Protein AF-A0AAF0C4H6-F1 (afdb_monomer)

Nearest PDB structures (foldseek):
  7qep-assembly1_N7  TM=2.596E-01  e=9.281E-01  Encephalitozoon cuniculi GB-M1
  1iah-assembly1_B  TM=2.450E-01  e=5.903E+00  Mus musculus
  6hsw-assembly3_C  TM=2.517E-01  e=7.060E+00  Teredinibacter turnerae T7901

Organism: NCBI:txid485447

Mean predicted aligned error: 13.01 Å

Solvent-accessible surface area (backbone atoms only — not comparable to full-atom values): 9677 Å² total; per-residue (Å²): 136,80,83,77,75,81,73,70,76,79,80,50,71,37,40,53,33,27,52,50,33,43,75,40,47,66,60,80,58,54,90,89,50,64,59,49,60,30,43,30,84,99,51,60,46,37,36,38,31,62,46,80,66,78,93,48,92,78,74,60,91,75,49,45,30,31,39,39,34,40,65,36,45,98,86,68,47,78,50,97,53,78,69,45,44,32,38,39,29,74,90,79,45,32,28,42,62,59,60,72,80,62,47,75,44,82,80,59,88,81,78,74,67,71,60,47,57,52,50,53,51,48,53,51,48,45,38,50,50,49,40,53,49,49,51,48,41,53,74,58,53,36,32,60,68,74,81,77,66,87,77,74,74,75,74,77,76,86,82,127

Sequence (160 aa):
MDNVAFCLPARNIYQDNYLLAMELGIVPLSDNKASLTLKAANCMDLHVMNIDMPDTGVHHKSVRASLMTHLFDVQGNIVKTPEMVVLIDEVNGILEAYSLTRGENALTDVVYGEKYQTQLGELNRQNKFLNTWLMNLKAQGYSAGRLNSYRWRCESMPID

Radius of gyration: 20.35 Å; Cα contacts (8 Å, |Δi|>4): 201; chains: 1; bounding box: 75×36×68 Å

Secondary structure (DSSP, 8-state):
-------PPPPPHHHHHHHHHHHTTSTT--TT-SEEEEB-TTSPPEEEEEEPPPS-S-S-TTEEEEEEEE---TTSPPP---EEEEEEETTTTEEEE--GGGTTTTT-TTS-SHHHHHHHHHHHHHHHHHHHHHHHHHHTT-BSS---------------

Foldseek 3Di:
DDPPPPPDPDDDLFLLLLVLCVVQVNPPPDPPDQKFWWDFPPDAIKIKGWDPDDPQPPDDPQKTKIKIWRQADPVRDGDPTDIWIWIDRPPVSGIFTDDPVNRVPVPPPDPDDPVPVVVVVVRVVRSVVSSVVSVVCVVRPIHRDDPPDPPPPPPPDDDD

Structure (mmCIF, N/CA/C/O backbone):
data_AF-A0AAF0C4H6-F1
#
_entry.id   AF-A0AAF0C4H6-F1
#
loop_
_atom_site.group_PDB
_atom_site.id
_atom_site.type_symbol
_atom_site.label_atom_id
_atom_site.label_alt_id
_atom_site.label_comp_id
_atom_site.label_asym_id
_atom_site.label_entity_id
_atom_site.label_seq_id
_atom_site.pdbx_PDB_ins_code
_atom_site.Cartn_x
_atom_site.Cartn_y
_atom_site.Cartn_z
_atom_site.occupancy
_atom_site.B_iso_or_equiv
_atom_site.auth_seq_id
_atom_site.auth_comp_id
_atom_site.auth_asym_id
_atom_site.auth_atom_id
_atom_site.pdbx_PDB_model_num
ATOM 1 N N . MET A 1 1 ? 38.764 17.656 17.159 1.00 35.50 1 MET A N 1
ATOM 2 C CA . MET A 1 1 ? 38.300 16.353 16.642 1.00 35.50 1 MET A CA 1
ATOM 3 C C . MET A 1 1 ? 36.800 16.473 16.547 1.00 35.50 1 MET A C 1
ATOM 5 O O . MET A 1 1 ? 36.119 16.306 17.550 1.00 35.50 1 MET A O 1
ATOM 9 N N . ASP A 1 2 ? 36.320 16.905 15.387 1.00 36.56 2 ASP A N 1
ATOM 10 C CA . ASP A 1 2 ? 34.907 17.198 15.193 1.00 36.56 2 ASP A CA 1
ATOM 11 C C . ASP A 1 2 ? 34.172 15.895 14.896 1.00 36.56 2 ASP A C 1
ATOM 13 O O . ASP A 1 2 ? 34.534 15.150 13.984 1.00 36.56 2 ASP A O 1
ATOM 17 N N . ASN A 1 3 ? 33.172 15.601 15.726 1.00 39.75 3 ASN A N 1
ATOM 18 C CA . ASN A 1 3 ? 32.253 14.491 15.535 1.00 39.75 3 ASN A CA 1
ATOM 19 C C . ASN A 1 3 ? 31.475 14.727 14.238 1.00 39.75 3 ASN A C 1
ATOM 21 O O . ASN A 1 3 ? 30.472 15.440 14.219 1.00 39.75 3 ASN A O 1
ATOM 25 N N . VAL A 1 4 ? 31.943 14.116 13.153 1.00 41.81 4 VAL A N 1
ATOM 26 C CA . VAL A 1 4 ? 31.162 13.962 11.929 1.00 41.81 4 VAL A CA 1
ATOM 27 C C . VAL A 1 4 ? 30.026 13.007 12.273 1.00 41.81 4 VAL A C 1
ATOM 29 O O . VAL A 1 4 ? 30.211 11.791 12.326 1.00 41.81 4 VAL A O 1
ATOM 32 N N . ALA A 1 5 ? 28.859 13.569 12.585 1.00 43.06 5 ALA A N 1
ATOM 33 C CA . ALA A 1 5 ? 27.629 12.808 12.692 1.00 43.06 5 ALA A CA 1
ATOM 34 C C . ALA A 1 5 ? 27.462 12.022 11.387 1.00 43.06 5 ALA A C 1
ATOM 36 O O . ALA A 1 5 ? 27.347 12.601 10.307 1.00 43.06 5 ALA A O 1
ATOM 37 N N . PHE A 1 6 ? 27.508 10.696 11.490 1.00 35.56 6 PHE A N 1
ATOM 38 C CA . PHE A 1 6 ? 27.175 9.795 10.399 1.00 35.56 6 PHE A CA 1
ATOM 39 C C . PHE A 1 6 ? 25.696 10.031 10.064 1.00 35.56 6 PHE A C 1
ATOM 41 O O . PHE A 1 6 ? 24.802 9.478 10.705 1.00 35.56 6 PHE A O 1
ATOM 48 N N . CYS A 1 7 ? 25.421 10.909 9.100 1.00 37.56 7 CYS A N 1
ATOM 49 C CA . CYS A 1 7 ? 24.100 11.011 8.503 1.00 37.56 7 CYS A CA 1
ATOM 50 C C . CYS A 1 7 ? 23.851 9.689 7.779 1.00 37.56 7 CYS A C 1
ATOM 52 O O . CYS A 1 7 ? 24.451 9.424 6.736 1.00 37.56 7 CYS A O 1
ATOM 54 N N . LEU A 1 8 ? 22.999 8.840 8.358 1.00 41.00 8 LEU A N 1
ATOM 55 C CA . LEU A 1 8 ? 22.426 7.706 7.640 1.00 41.00 8 LEU A CA 1
ATOM 56 C C . LEU A 1 8 ? 21.876 8.229 6.300 1.00 41.00 8 LEU A C 1
ATOM 58 O O . LEU A 1 8 ? 21.297 9.322 6.286 1.00 41.00 8 LEU A O 1
ATOM 62 N N . PRO A 1 9 ? 22.069 7.508 5.181 1.00 42.91 9 PRO A N 1
ATOM 63 C CA . PRO A 1 9 ? 21.530 7.936 3.897 1.00 42.91 9 PRO A CA 1
ATOM 64 C C . PRO A 1 9 ? 20.033 8.210 4.061 1.00 42.91 9 PRO A C 1
ATOM 66 O O . PRO A 1 9 ? 19.326 7.421 4.693 1.00 42.91 9 PRO A O 1
ATOM 69 N N . ALA A 1 10 ? 19.581 9.362 3.557 1.00 52.59 10 ALA A N 1
ATOM 70 C CA . ALA A 1 10 ? 18.179 9.756 3.606 1.00 52.59 10 ALA A CA 1
ATOM 71 C C . ALA A 1 10 ? 17.330 8.582 3.106 1.00 52.59 10 ALA A C 1
ATOM 73 O O . ALA A 1 10 ? 17.532 8.111 1.983 1.00 52.59 10 ALA A O 1
ATOM 74 N N . ARG A 1 11 ? 16.441 8.063 3.963 1.00 62.12 11 ARG A N 1
ATOM 75 C CA . ARG A 1 11 ? 15.553 6.964 3.583 1.00 62.12 11 ARG A CA 1
ATOM 76 C C . ARG A 1 11 ? 14.763 7.389 2.352 1.00 62.12 11 ARG A C 1
ATOM 78 O O . ARG A 1 11 ? 14.283 8.517 2.258 1.00 62.12 11 ARG A O 1
ATOM 85 N N . ASN A 1 12 ? 14.703 6.493 1.377 1.00 84.69 12 ASN A N 1
ATOM 86 C CA . ASN A 1 12 ? 13.925 6.712 0.170 1.00 84.69 12 ASN A CA 1
ATOM 87 C C . ASN A 1 12 ? 12.447 6.408 0.479 1.00 84.69 12 ASN A C 1
ATOM 89 O O . ASN A 1 12 ? 12.161 5.503 1.261 1.00 84.69 12 ASN A O 1
ATOM 93 N N . ILE A 1 13 ? 11.513 7.117 -0.162 1.00 89.38 13 ILE A N 1
ATOM 94 C CA . ILE A 1 13 ? 10.061 6.990 0.041 1.00 89.38 13 ILE A CA 1
ATOM 95 C C . ILE A 1 13 ? 9.568 5.537 0.009 1.00 89.38 13 ILE A C 1
ATOM 97 O O . ILE A 1 13 ? 8.664 5.173 0.751 1.00 89.38 13 ILE A O 1
ATOM 101 N N . TYR A 1 14 ? 10.199 4.687 -0.799 1.00 91.19 14 TYR A N 1
ATOM 102 C CA . TYR A 1 14 ? 9.879 3.264 -0.902 1.00 91.19 14 TYR A CA 1
ATOM 103 C C . TYR A 1 14 ? 10.150 2.477 0.389 1.00 91.19 14 TYR A C 1
ATOM 105 O O . TYR A 1 14 ? 9.381 1.591 0.758 1.00 91.19 14 TYR A O 1
ATOM 113 N N . GLN A 1 15 ? 11.235 2.809 1.091 1.00 92.44 15 GLN A N 1
ATOM 114 C CA . GLN A 1 15 ? 11.582 2.202 2.378 1.00 92.44 15 GLN A CA 1
ATOM 115 C C . GLN A 1 15 ? 10.699 2.763 3.495 1.00 92.44 15 GLN A C 1
ATOM 117 O O . GLN A 1 15 ? 10.271 2.022 4.377 1.00 92.44 15 GLN A O 1
ATOM 122 N N . ASP A 1 16 ? 10.371 4.056 3.442 1.00 92.69 16 ASP A N 1
ATOM 123 C CA . ASP A 1 16 ? 9.437 4.666 4.394 1.00 92.69 16 ASP A CA 1
ATOM 124 C C . ASP A 1 16 ? 8.030 4.067 4.260 1.00 92.69 16 ASP A C 1
ATOM 126 O O . ASP A 1 16 ? 7.396 3.735 5.262 1.00 92.69 16 ASP A O 1
ATOM 130 N N . ASN A 1 17 ? 7.569 3.850 3.026 1.00 94.19 17 ASN A N 1
ATOM 131 C CA . ASN A 1 17 ? 6.326 3.139 2.739 1.00 94.19 17 ASN A CA 1
ATOM 132 C C . ASN A 1 17 ? 6.344 1.724 3.323 1.00 94.19 17 ASN A C 1
ATOM 134 O O . ASN A 1 17 ? 5.374 1.311 3.957 1.00 94.19 17 ASN A O 1
ATOM 138 N N . TYR A 1 18 ? 7.451 0.997 3.147 1.00 93.19 18 TYR A N 1
ATOM 139 C CA . TYR A 1 18 ? 7.604 -0.351 3.688 1.00 93.19 18 TYR A CA 1
ATOM 140 C C . TYR A 1 18 ? 7.504 -0.370 5.217 1.00 93.19 18 TYR A C 1
ATOM 142 O O . TYR A 1 18 ? 6.763 -1.174 5.778 1.00 93.19 18 TYR A O 1
ATOM 150 N N . LEU A 1 19 ? 8.182 0.556 5.900 1.00 92.25 19 LEU A N 1
ATOM 151 C CA . LEU A 1 19 ? 8.135 0.663 7.359 1.00 92.25 19 LEU A CA 1
ATOM 152 C C . LEU A 1 19 ? 6.731 0.998 7.872 1.00 92.25 19 LEU A C 1
ATOM 154 O O . LEU A 1 19 ? 6.251 0.346 8.797 1.00 92.25 19 LEU A O 1
ATOM 158 N N . LEU A 1 20 ? 6.043 1.962 7.254 1.00 93.25 20 LEU A N 1
ATOM 159 C CA . LEU A 1 20 ? 4.660 2.292 7.617 1.00 93.25 20 LEU A CA 1
ATOM 160 C C . LEU A 1 20 ? 3.726 1.092 7.419 1.00 93.25 20 LEU A C 1
ATOM 162 O O . LEU A 1 20 ? 2.880 0.804 8.265 1.00 93.25 20 LEU A O 1
ATOM 166 N N . ALA A 1 21 ? 3.894 0.359 6.320 1.00 91.31 21 ALA A N 1
ATOM 167 C CA . ALA A 1 21 ? 3.111 -0.836 6.043 1.00 91.31 21 ALA A CA 1
ATOM 168 C C . ALA A 1 21 ? 3.423 -1.986 7.015 1.00 91.31 21 ALA A C 1
ATOM 170 O O . ALA A 1 21 ? 2.512 -2.719 7.403 1.00 91.31 21 ALA A O 1
ATOM 171 N N . MET A 1 22 ? 4.674 -2.137 7.462 1.00 90.56 22 MET A N 1
ATOM 172 C CA . MET A 1 22 ? 5.026 -3.062 8.542 1.00 90.56 22 MET A CA 1
ATOM 173 C C . MET A 1 22 ? 4.303 -2.711 9.843 1.00 90.56 22 MET A C 1
ATOM 175 O O . MET A 1 22 ? 3.706 -3.590 10.460 1.00 90.56 22 MET A O 1
ATOM 179 N N . GLU A 1 23 ? 4.323 -1.439 10.245 1.00 90.81 23 GLU A N 1
ATOM 180 C CA . GLU A 1 23 ? 3.657 -0.966 11.466 1.00 90.81 23 GLU A CA 1
ATOM 181 C C . GLU A 1 23 ? 2.135 -1.159 11.420 1.00 90.81 23 GLU A C 1
ATOM 183 O O . GLU A 1 23 ? 1.518 -1.477 12.434 1.00 90.81 23 GLU A O 1
ATOM 188 N N . LEU A 1 24 ? 1.533 -1.011 10.237 1.00 89.88 24 LEU A N 1
ATOM 189 C CA . LEU A 1 24 ? 0.113 -1.275 9.991 1.00 89.88 24 LEU A CA 1
ATOM 190 C C . LEU A 1 24 ? -0.230 -2.776 9.928 1.00 89.88 24 LEU A C 1
ATOM 192 O O . LEU A 1 24 ? -1.407 -3.140 9.902 1.00 89.88 24 LEU A O 1
AT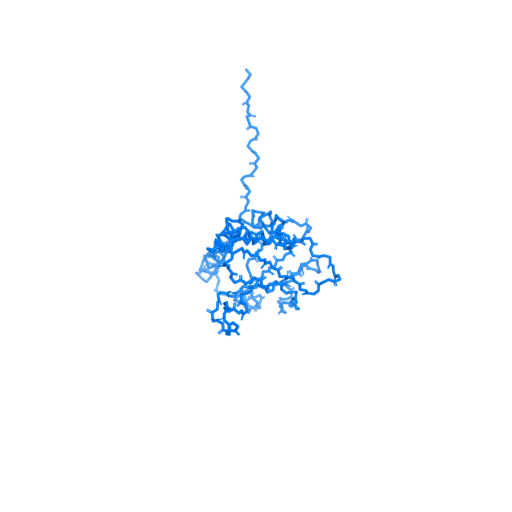OM 196 N N . GLY A 1 25 ? 0.776 -3.656 9.906 1.00 88.44 25 GLY A N 1
ATOM 197 C CA . GLY A 1 25 ? 0.601 -5.106 9.800 1.00 88.44 25 GLY A CA 1
ATOM 198 C C . GLY A 1 25 ? 0.323 -5.612 8.380 1.00 88.44 25 GLY A C 1
ATOM 199 O O . GLY A 1 25 ? -0.101 -6.752 8.221 1.00 88.44 25 GLY A O 1
ATOM 200 N N . ILE A 1 26 ? 0.573 -4.795 7.354 1.00 87.56 26 ILE A N 1
ATOM 201 C CA . ILE A 1 26 ? 0.375 -5.123 5.930 1.00 87.56 26 ILE A CA 1
ATOM 202 C C . ILE A 1 26 ? 1.498 -6.035 5.399 1.00 87.56 26 ILE A C 1
ATOM 204 O O . ILE A 1 26 ? 1.264 -6.936 4.595 1.00 87.56 26 ILE A O 1
ATOM 208 N N . VAL A 1 27 ? 2.736 -5.818 5.846 1.00 82.88 27 VAL A N 1
ATOM 209 C CA . VAL A 1 27 ? 3.899 -6.601 5.398 1.00 82.88 27 VAL A CA 1
ATOM 210 C C . VAL A 1 27 ? 4.005 -7.988 6.058 1.00 82.88 27 VAL A C 1
ATOM 212 O O . VAL A 1 27 ? 4.195 -8.947 5.328 1.00 82.88 27 VAL A O 1
ATOM 215 N N . PRO A 1 28 ? 3.839 -8.193 7.378 1.00 69.44 28 PRO A N 1
ATOM 216 C CA . PRO A 1 28 ? 4.030 -9.518 7.994 1.00 69.44 28 PRO A CA 1
ATOM 217 C C . PRO A 1 28 ? 2.894 -10.530 7.719 1.00 69.44 28 PRO A C 1
ATOM 219 O O . PRO A 1 28 ? 2.649 -11.436 8.518 1.00 69.44 28 PRO A O 1
ATOM 222 N N . LEU A 1 29 ? 2.171 -10.389 6.607 1.00 61.81 29 LEU A N 1
ATOM 223 C CA . LEU A 1 29 ? 1.162 -11.339 6.155 1.00 61.81 29 LEU A CA 1
ATOM 224 C C . LEU A 1 29 ? 1.849 -12.663 5.795 1.00 61.81 29 LEU A C 1
ATOM 226 O O . LEU A 1 29 ? 2.412 -12.815 4.720 1.00 61.81 29 LEU A O 1
ATOM 230 N N . SER A 1 30 ? 1.795 -13.628 6.714 1.00 53.31 30 SER A N 1
ATOM 231 C CA . SER A 1 30 ? 2.182 -15.013 6.443 1.00 53.31 30 SER A CA 1
ATOM 232 C C . SER A 1 30 ? 1.417 -15.532 5.221 1.00 53.31 30 SER A C 1
ATOM 234 O O . SER A 1 30 ? 0.198 -15.334 5.175 1.00 53.31 30 SER A O 1
ATOM 236 N N . ASP A 1 31 ? 2.085 -16.269 4.327 1.00 54.53 31 ASP A N 1
ATOM 237 C CA . ASP A 1 31 ? 1.528 -16.862 3.091 1.00 54.53 31 ASP A CA 1
ATOM 238 C C . ASP A 1 31 ? 0.166 -17.571 3.262 1.00 54.53 31 ASP A C 1
ATOM 240 O O . ASP A 1 31 ? -0.613 -17.690 2.322 1.00 54.53 31 ASP A O 1
ATOM 244 N N . ASN A 1 32 ? -0.178 -17.992 4.482 1.00 48.50 32 ASN A N 1
ATOM 245 C CA . ASN A 1 32 ? -1.448 -18.638 4.811 1.00 48.50 32 ASN A CA 1
ATOM 246 C C . ASN A 1 32 ? -2.683 -17.713 4.850 1.00 48.50 32 ASN A C 1
ATOM 248 O O . ASN A 1 32 ? -3.794 -18.219 5.023 1.00 48.50 32 ASN A O 1
ATOM 252 N N . LYS A 1 33 ? -2.550 -16.384 4.729 1.00 55.66 33 LYS A N 1
ATOM 253 C CA . LYS A 1 33 ? -3.705 -15.471 4.645 1.00 55.66 33 LYS A CA 1
ATOM 254 C C . LYS A 1 33 ? -3.683 -14.699 3.330 1.00 55.66 33 LYS A C 1
ATOM 256 O O . LYS A 1 33 ? -2.957 -13.726 3.187 1.00 55.66 33 LYS A O 1
ATOM 261 N N . ALA A 1 34 ? -4.553 -15.096 2.402 1.00 70.00 34 ALA A N 1
ATOM 262 C CA . ALA A 1 34 ? -4.759 -14.416 1.120 1.00 70.00 34 ALA A CA 1
ATOM 263 C C . ALA A 1 34 ? -5.280 -12.969 1.264 1.00 70.00 34 ALA A C 1
ATOM 265 O O . ALA A 1 34 ? -5.233 -12.195 0.311 1.00 70.00 34 ALA A O 1
ATOM 266 N N . SER A 1 35 ? -5.778 -12.589 2.444 1.00 82.06 35 SER A N 1
ATOM 267 C CA . SER A 1 35 ? -6.327 -11.261 2.704 1.00 82.06 35 SER A CA 1
ATOM 268 C C . SER A 1 35 ? -6.205 -10.845 4.168 1.00 82.06 35 SER A C 1
ATOM 270 O O . SER A 1 35 ? -6.273 -11.676 5.079 1.00 82.06 35 SER A O 1
ATOM 272 N N . LEU A 1 36 ? -6.134 -9.539 4.390 1.00 86.44 36 LEU A N 1
ATOM 273 C CA . LEU A 1 36 ? -6.156 -8.858 5.673 1.00 86.44 36 LEU A CA 1
ATOM 274 C C . LEU A 1 36 ? -7.201 -7.739 5.643 1.00 86.44 36 LEU A C 1
ATOM 276 O O . LEU A 1 36 ? -7.385 -7.072 4.629 1.00 86.44 36 LEU A O 1
ATOM 280 N N . THR A 1 37 ? -7.841 -7.495 6.783 1.00 87.56 37 THR A N 1
ATOM 281 C CA . THR A 1 37 ? -8.687 -6.318 6.990 1.00 87.56 37 THR A CA 1
ATOM 282 C C . THR A 1 37 ? -8.115 -5.490 8.130 1.00 87.56 37 THR A C 1
ATOM 284 O O . THR A 1 37 ? -7.971 -5.992 9.248 1.00 87.56 37 THR A O 1
ATOM 287 N N . LEU A 1 38 ? -7.800 -4.228 7.851 1.00 88.88 38 LEU A N 1
ATOM 288 C CA . LEU A 1 38 ? -7.429 -3.243 8.853 1.00 88.88 38 LEU A CA 1
ATOM 289 C C . LEU A 1 38 ? -8.677 -2.463 9.256 1.00 88.88 38 LEU A C 1
ATOM 291 O O . LEU A 1 38 ? -9.467 -2.058 8.403 1.00 88.88 38 LEU A O 1
ATOM 295 N N . LYS A 1 39 ? -8.827 -2.225 10.559 1.00 87.88 39 LYS A N 1
ATOM 296 C CA . LYS A 1 39 ? -9.975 -1.504 11.121 1.00 87.88 39 LYS A CA 1
ATOM 297 C C . LYS A 1 39 ? -9.526 -0.315 11.951 1.00 87.88 39 LYS A C 1
ATOM 299 O O . LYS A 1 39 ? -8.513 -0.409 12.643 1.00 87.88 39 LYS A O 1
ATOM 304 N N . ALA A 1 40 ? -10.337 0.735 11.953 1.00 88.06 40 ALA A N 1
ATOM 305 C CA . ALA A 1 40 ? -10.239 1.877 12.856 1.00 88.06 40 ALA A CA 1
ATOM 306 C C . ALA A 1 40 ? -11.631 2.240 13.395 1.00 88.06 40 ALA A C 1
ATOM 308 O O . ALA A 1 40 ? -12.655 1.908 12.797 1.00 88.06 40 ALA A O 1
ATOM 309 N N . ALA A 1 41 ? -11.686 2.906 14.549 1.00 83.94 41 ALA A N 1
ATOM 310 C CA . ALA A 1 41 ? -12.958 3.312 15.139 1.00 83.94 41 ALA A CA 1
ATOM 311 C C . ALA A 1 41 ? -13.682 4.320 14.232 1.00 83.94 41 ALA A C 1
ATOM 313 O O . ALA A 1 41 ? -13.086 5.303 13.793 1.00 83.94 41 ALA A O 1
ATOM 314 N N . ASN A 1 42 ? -14.975 4.089 13.984 1.00 81.81 42 ASN A N 1
ATOM 315 C CA . ASN A 1 42 ? -15.839 4.954 13.167 1.00 81.81 42 ASN A CA 1
ATOM 316 C C . ASN A 1 42 ? -15.321 5.205 11.736 1.00 81.81 42 ASN A C 1
ATOM 318 O O . ASN A 1 42 ? -15.668 6.213 11.126 1.00 81.81 42 ASN A O 1
ATOM 322 N N . CYS A 1 43 ? -14.491 4.306 11.207 1.00 81.75 43 CYS A N 1
ATOM 323 C CA . CYS A 1 43 ? -13.926 4.387 9.864 1.00 81.75 43 CYS A CA 1
ATOM 324 C C . CYS A 1 43 ? -14.295 3.137 9.052 1.00 81.75 43 CYS A C 1
ATOM 326 O O . CYS A 1 43 ? -14.599 2.092 9.625 1.00 81.75 43 CYS A O 1
ATOM 328 N N . MET A 1 44 ? -14.263 3.247 7.722 1.00 83.50 44 MET A N 1
ATOM 329 C CA . MET A 1 44 ? -14.483 2.105 6.829 1.00 83.50 44 MET A CA 1
ATOM 330 C C . MET A 1 44 ? -13.332 1.108 6.939 1.00 83.50 44 MET A C 1
ATOM 332 O O . MET A 1 44 ? -12.169 1.496 6.995 1.00 83.50 44 MET A O 1
ATOM 336 N N . ASP A 1 45 ? -13.640 -0.182 6.904 1.00 86.75 45 ASP A N 1
ATOM 337 C CA . ASP A 1 45 ? -12.616 -1.220 6.899 1.00 86.75 45 ASP A CA 1
ATOM 338 C C . ASP A 1 45 ? -11.743 -1.100 5.633 1.00 86.75 45 ASP A C 1
ATOM 340 O O . ASP A 1 45 ? -12.242 -0.882 4.525 1.00 86.75 45 ASP A O 1
ATOM 344 N N . LEU A 1 46 ? -10.425 -1.219 5.793 1.00 88.88 46 LEU A N 1
ATOM 345 C CA . LEU A 1 46 ? -9.486 -1.301 4.676 1.00 88.88 46 LEU A CA 1
ATOM 346 C C . LEU A 1 46 ? -9.164 -2.770 4.425 1.00 88.88 46 LEU A C 1
ATOM 348 O O . LEU A 1 46 ? -8.644 -3.458 5.302 1.00 88.88 46 LEU A O 1
ATOM 352 N N . HIS A 1 47 ? -9.431 -3.243 3.217 1.00 88.38 47 HIS A N 1
ATOM 353 C CA . HIS A 1 47 ? -9.093 -4.586 2.781 1.00 88.38 47 HIS A CA 1
ATOM 354 C C . HIS A 1 47 ? -7.777 -4.571 2.010 1.00 88.38 47 HIS A C 1
ATOM 356 O O . HIS A 1 47 ? -7.567 -3.754 1.115 1.00 88.38 47 HIS A O 1
ATOM 362 N N . VAL A 1 48 ? -6.903 -5.505 2.366 1.00 89.62 48 VAL A N 1
ATOM 363 C CA . VAL A 1 48 ? -5.639 -5.775 1.692 1.00 89.62 48 VAL A CA 1
ATOM 364 C C . VAL A 1 48 ? -5.671 -7.222 1.231 1.00 89.62 48 VAL A C 1
ATOM 366 O O . VAL A 1 48 ? -5.791 -8.124 2.053 1.00 89.62 48 VAL A O 1
ATOM 369 N N . MET A 1 49 ? -5.608 -7.459 -0.071 1.00 87.62 49 MET A N 1
ATOM 370 C CA . MET A 1 49 ? -5.727 -8.797 -0.656 1.00 87.62 49 MET A CA 1
ATOM 371 C C . MET A 1 49 ? -4.508 -9.084 -1.514 1.00 87.62 49 MET A C 1
ATOM 373 O O . MET A 1 49 ? -4.117 -8.236 -2.312 1.00 87.62 49 MET A O 1
ATOM 377 N N . ASN A 1 50 ? -3.916 -10.265 -1.368 1.00 87.12 50 ASN A N 1
ATOM 378 C CA . ASN A 1 50 ? -2.885 -10.716 -2.292 1.00 87.12 50 ASN A CA 1
ATOM 379 C C . ASN A 1 50 ? -3.534 -10.968 -3.653 1.00 87.12 50 ASN A C 1
ATOM 381 O O . ASN A 1 50 ? -4.597 -11.585 -3.735 1.00 87.12 50 ASN A O 1
ATOM 385 N N . ILE A 1 51 ? -2.898 -10.468 -4.701 1.00 85.56 51 ILE A N 1
ATOM 386 C CA . ILE A 1 51 ? -3.326 -10.674 -6.081 1.00 85.56 51 ILE A CA 1
ATOM 387 C C . ILE A 1 51 ? -2.187 -11.320 -6.857 1.00 85.56 51 ILE A C 1
ATOM 389 O O . ILE A 1 51 ? -1.022 -11.223 -6.458 1.00 85.56 51 ILE A O 1
ATOM 393 N N . ASP A 1 52 ? -2.524 -11.959 -7.972 1.00 82.25 52 ASP A N 1
ATOM 394 C CA . ASP A 1 52 ? -1.508 -12.447 -8.893 1.00 82.25 52 ASP A CA 1
ATOM 395 C C . ASP A 1 52 ? -0.634 -11.279 -9.352 1.00 82.25 52 ASP A C 1
ATOM 397 O O . ASP A 1 52 ? -1.120 -10.170 -9.608 1.00 82.25 52 ASP A O 1
ATOM 401 N N . MET A 1 53 ? 0.676 -11.527 -9.418 1.00 77.25 53 MET A N 1
ATOM 402 C CA . MET A 1 53 ? 1.614 -10.524 -9.900 1.00 77.25 53 MET A CA 1
ATOM 403 C C . MET A 1 53 ? 1.188 -10.077 -11.302 1.00 77.25 53 MET A C 1
ATOM 405 O O . MET A 1 53 ? 1.023 -10.927 -12.178 1.00 77.25 53 MET A O 1
ATOM 409 N N . PRO A 1 54 ? 1.028 -8.763 -11.535 1.00 69.38 54 PRO A N 1
ATOM 410 C CA . PRO A 1 54 ? 0.731 -8.255 -12.861 1.00 69.38 54 PRO A CA 1
ATOM 411 C C . PRO A 1 54 ? 1.801 -8.720 -13.849 1.00 69.38 54 PRO A C 1
ATOM 413 O O . PRO A 1 54 ? 2.999 -8.617 -13.566 1.00 69.38 54 PRO A O 1
ATOM 416 N N . ASP A 1 55 ? 1.365 -9.237 -14.993 1.00 62.28 55 ASP A N 1
ATOM 417 C CA . ASP A 1 55 ? 2.212 -9.945 -15.952 1.00 62.28 55 ASP A CA 1
ATOM 418 C C . ASP A 1 55 ? 3.108 -8.956 -16.723 1.00 62.28 55 ASP A C 1
ATOM 420 O O . ASP A 1 55 ? 2.803 -8.519 -17.831 1.00 62.28 55 ASP A O 1
ATOM 424 N N . THR A 1 56 ? 4.185 -8.497 -16.080 1.00 57.19 56 THR A N 1
ATOM 425 C CA . THR A 1 56 ? 5.126 -7.515 -16.651 1.00 57.19 56 THR A CA 1
ATOM 426 C C . THR A 1 56 ? 6.506 -8.093 -16.931 1.00 57.19 56 THR A C 1
ATOM 428 O O . THR A 1 56 ? 7.316 -7.423 -17.558 1.00 57.19 56 THR A O 1
ATOM 431 N N . GLY A 1 57 ? 6.815 -9.307 -16.458 1.00 54.53 57 GLY A N 1
ATOM 432 C CA . GLY A 1 57 ? 8.106 -9.977 -16.676 1.00 54.53 57 GLY A CA 1
ATOM 433 C C . GLY A 1 57 ? 9.336 -9.320 -16.021 1.00 54.53 57 GLY A C 1
ATOM 434 O O . GLY A 1 57 ? 10.438 -9.837 -16.173 1.00 54.53 57 GLY A O 1
ATOM 435 N N . VAL A 1 58 ? 9.178 -8.206 -15.290 1.00 60.38 58 VAL A N 1
ATOM 436 C CA . VAL A 1 58 ? 10.296 -7.372 -14.787 1.00 60.38 58 VAL A CA 1
ATOM 437 C C . VAL A 1 58 ? 10.536 -7.519 -13.275 1.00 60.38 58 VAL A C 1
ATOM 439 O O . VAL A 1 58 ? 11.571 -7.094 -12.763 1.00 60.38 58 VAL A O 1
ATOM 442 N N . HIS A 1 59 ? 9.618 -8.139 -12.532 1.00 64.19 59 HIS A N 1
ATOM 443 C CA . HIS A 1 59 ? 9.730 -8.256 -11.076 1.00 64.19 59 HIS A CA 1
ATOM 444 C C . HIS A 1 59 ? 10.370 -9.581 -10.646 1.00 64.19 59 HIS A C 1
ATOM 446 O O . HIS A 1 59 ? 10.110 -10.640 -11.217 1.00 64.19 59 HIS A O 1
ATOM 452 N N . HIS A 1 60 ? 11.218 -9.521 -9.616 1.00 64.50 60 HIS A N 1
ATOM 453 C CA . HIS A 1 60 ? 11.825 -10.712 -9.028 1.00 64.50 60 HIS A CA 1
ATOM 454 C C . HIS A 1 60 ? 10.741 -11.623 -8.425 1.00 64.50 60 HIS A C 1
ATOM 456 O O . HIS A 1 60 ? 9.740 -11.133 -7.908 1.00 64.50 60 HIS A O 1
ATOM 462 N N . LYS A 1 61 ? 10.954 -12.948 -8.425 1.00 65.25 61 LYS A N 1
ATOM 463 C CA . LYS A 1 61 ? 9.983 -13.940 -7.905 1.00 65.25 61 LYS A CA 1
ATOM 464 C C . LYS A 1 61 ? 9.598 -13.746 -6.431 1.00 65.25 61 LYS A C 1
ATOM 466 O O . LYS A 1 61 ? 8.626 -14.336 -5.981 1.00 65.25 61 LYS A O 1
ATOM 471 N N . SER A 1 62 ? 10.384 -12.976 -5.681 1.00 72.19 62 SER A N 1
ATOM 472 C CA . SER A 1 62 ? 10.139 -12.654 -4.270 1.00 72.19 62 SER A CA 1
ATOM 473 C C . SER A 1 62 ? 9.253 -11.425 -4.062 1.00 72.19 62 SER A C 1
ATOM 475 O O . SER A 1 62 ? 8.940 -11.105 -2.921 1.00 72.19 62 SER A O 1
ATOM 477 N N . VAL A 1 63 ? 8.895 -10.710 -5.132 1.00 82.50 63 VAL A N 1
ATOM 478 C CA . VAL A 1 63 ? 7.986 -9.566 -5.060 1.00 82.50 63 VAL A CA 1
ATOM 479 C C . VAL A 1 63 ? 6.560 -10.082 -5.126 1.00 82.50 63 VAL A C 1
ATOM 481 O O . VAL A 1 63 ? 6.218 -10.860 -6.017 1.00 82.50 63 VAL A O 1
ATOM 484 N N . ARG A 1 64 ? 5.724 -9.619 -4.202 1.00 86.81 64 ARG A N 1
ATOM 485 C CA . ARG A 1 64 ? 4.290 -9.917 -4.188 1.00 86.81 64 ARG A CA 1
ATOM 486 C C . ARG A 1 64 ? 3.468 -8.668 -4.462 1.00 86.81 64 ARG A C 1
ATOM 488 O O . ARG A 1 64 ? 3.872 -7.564 -4.093 1.00 86.81 64 ARG A O 1
ATOM 495 N N . ALA A 1 65 ? 2.310 -8.856 -5.084 1.00 88.38 65 ALA A N 1
ATOM 496 C CA . ALA A 1 65 ? 1.349 -7.796 -5.336 1.00 88.38 65 ALA A CA 1
ATOM 497 C C . ALA A 1 65 ? 0.178 -7.898 -4.357 1.00 88.38 65 ALA A C 1
ATOM 499 O O . ALA A 1 65 ? -0.346 -8.982 -4.086 1.00 88.38 65 ALA A O 1
ATOM 500 N N . SER A 1 66 ? -0.259 -6.748 -3.854 1.00 89.88 66 SER A N 1
ATOM 501 C CA . SER A 1 66 ? -1.449 -6.656 -3.015 1.00 89.88 66 SER A CA 1
ATOM 502 C C . SER A 1 66 ? -2.346 -5.511 -3.470 1.00 89.88 66 SER A C 1
ATOM 504 O O . SER A 1 66 ? -1.871 -4.419 -3.765 1.00 89.88 66 SER A O 1
ATOM 506 N N . LEU A 1 67 ? -3.654 -5.747 -3.497 1.00 89.06 67 LEU A N 1
ATOM 507 C CA . LEU A 1 67 ? -4.674 -4.722 -3.692 1.00 89.06 67 LEU A CA 1
ATOM 508 C C . LEU A 1 67 ? -5.090 -4.148 -2.335 1.00 89.06 67 LEU A C 1
ATOM 510 O O . LEU A 1 67 ? -5.491 -4.901 -1.451 1.00 89.06 67 LEU A O 1
ATOM 514 N N . MET A 1 68 ? -5.038 -2.826 -2.198 1.00 91.38 68 MET A N 1
ATOM 515 C CA . MET A 1 68 ? -5.539 -2.054 -1.061 1.00 91.38 68 MET A CA 1
ATOM 516 C C . MET A 1 68 ? -6.802 -1.294 -1.476 1.00 91.38 68 MET A C 1
ATOM 518 O O . MET A 1 68 ? -6.763 -0.512 -2.427 1.00 91.38 68 MET A O 1
ATOM 522 N N . THR A 1 69 ? -7.919 -1.507 -0.778 1.00 88.81 69 THR A N 1
ATOM 523 C CA . THR A 1 69 ? -9.204 -0.858 -1.095 1.00 88.81 69 THR A CA 1
ATOM 524 C C . THR A 1 69 ? -10.160 -0.838 0.103 1.00 88.81 69 THR A C 1
ATOM 526 O O . THR A 1 69 ? -10.074 -1.687 0.990 1.00 88.81 69 THR A O 1
ATOM 529 N N . HIS A 1 70 ? -11.092 0.114 0.136 1.00 84.31 70 HIS A N 1
ATOM 530 C CA . HIS A 1 70 ? -12.201 0.137 1.091 1.00 84.31 70 HIS A CA 1
ATOM 531 C C . HIS A 1 70 ? -13.464 -0.413 0.408 1.00 84.31 70 HIS A C 1
ATOM 533 O O . HIS A 1 70 ? -13.979 0.173 -0.534 1.00 84.31 70 HIS A O 1
ATOM 539 N N . LEU A 1 71 ? -13.985 -1.555 0.857 1.00 68.62 71 LEU A N 1
ATOM 540 C CA . LEU A 1 71 ? -15.056 -2.237 0.112 1.00 68.62 71 LEU A CA 1
ATOM 541 C C . LEU A 1 71 ? -16.472 -1.738 0.448 1.00 68.62 71 LEU A C 1
ATOM 543 O O . LEU A 1 71 ? -17.355 -1.826 -0.404 1.00 68.62 71 LEU A O 1
ATOM 547 N N . PHE A 1 72 ? -16.700 -1.215 1.658 1.00 65.00 72 PHE A N 1
ATOM 548 C CA . PHE A 1 72 ? -18.046 -0.907 2.156 1.00 65.00 72 PHE A CA 1
ATOM 549 C C . PHE A 1 72 ? -18.089 0.379 2.996 1.00 65.00 72 PHE A C 1
ATOM 551 O O . PHE A 1 72 ? -17.181 0.619 3.797 1.00 65.00 72 PHE A O 1
ATOM 558 N N . ASP A 1 73 ? -19.162 1.171 2.860 1.00 63.94 73 ASP A N 1
ATOM 559 C CA . ASP A 1 73 ? -19.514 2.198 3.855 1.00 63.94 73 ASP A CA 1
ATOM 560 C C . ASP A 1 73 ? -20.088 1.586 5.143 1.00 63.94 73 ASP A C 1
ATOM 562 O O . ASP A 1 73 ? -20.328 0.382 5.253 1.00 63.94 73 ASP A O 1
ATOM 566 N N . VAL A 1 74 ? -20.334 2.439 6.143 1.00 60.12 74 VAL A N 1
ATOM 567 C CA . VAL A 1 74 ? -20.920 2.040 7.434 1.00 60.12 74 VAL A CA 1
ATOM 568 C C . VAL A 1 74 ? -22.363 1.519 7.316 1.00 60.12 74 VAL A C 1
ATOM 570 O O . VAL A 1 74 ? -22.884 0.965 8.282 1.00 60.12 74 VAL A O 1
ATOM 573 N N . GLN A 1 75 ? -23.005 1.669 6.153 1.00 66.56 75 GLN A N 1
ATOM 574 C CA . GLN A 1 75 ? -24.325 1.133 5.817 1.00 66.56 75 GLN A CA 1
ATOM 575 C C . GLN A 1 75 ? -24.255 -0.143 4.951 1.00 66.56 75 GLN A C 1
ATOM 577 O O . GLN A 1 75 ? -25.297 -0.727 4.656 1.00 66.56 75 GLN A O 1
ATOM 582 N N . GLY A 1 76 ? -23.057 -0.606 4.577 1.00 62.88 76 GLY A N 1
ATOM 583 C CA . GLY A 1 76 ? -22.845 -1.799 3.757 1.00 62.88 76 GLY A CA 1
ATOM 584 C C . GLY A 1 76 ? -22.966 -1.579 2.245 1.00 62.88 76 GLY A C 1
ATOM 585 O O . GLY A 1 76 ? -23.016 -2.561 1.504 1.00 62.88 76 GLY A O 1
ATOM 586 N N . ASN A 1 77 ? -23.005 -0.335 1.759 1.00 67.19 77 ASN A N 1
ATOM 587 C CA . ASN A 1 77 ? -22.998 -0.055 0.323 1.00 67.19 77 ASN A CA 1
ATOM 588 C C . ASN A 1 77 ? -21.573 -0.070 -0.233 1.00 67.19 77 ASN A C 1
ATOM 590 O O . ASN A 1 77 ? -20.624 0.352 0.430 1.00 67.19 77 ASN A O 1
ATOM 594 N N . ILE A 1 78 ? -21.438 -0.493 -1.493 1.00 61.88 78 ILE A N 1
ATOM 595 C CA . ILE A 1 78 ? -20.184 -0.376 -2.241 1.00 61.88 78 ILE A CA 1
ATOM 596 C C . ILE A 1 78 ? -19.926 1.109 -2.494 1.00 61.88 78 ILE A C 1
ATOM 598 O O . ILE A 1 78 ? -20.688 1.770 -3.204 1.00 61.88 78 ILE A O 1
ATOM 602 N N . VAL A 1 79 ? -18.839 1.630 -1.936 1.00 63.06 79 VAL A N 1
ATOM 603 C CA . VAL A 1 79 ? -18.387 2.997 -2.202 1.00 63.06 79 VAL A CA 1
ATOM 604 C C . VAL A 1 79 ? -17.282 2.955 -3.240 1.00 63.06 79 VAL A C 1
ATOM 606 O O . VAL A 1 79 ? -16.406 2.097 -3.210 1.00 63.06 79 VAL A O 1
ATOM 609 N N . LYS A 1 80 ? -17.290 3.922 -4.159 1.00 63.38 80 LYS A N 1
ATOM 610 C CA . LYS A 1 80 ? -16.164 4.151 -5.064 1.00 63.38 80 LYS A CA 1
ATOM 611 C C . LYS A 1 80 ? -15.024 4.804 -4.278 1.00 63.38 80 LYS A C 1
ATOM 613 O O . LYS A 1 80 ? -14.921 6.027 -4.220 1.00 63.38 80 LYS A O 1
ATOM 618 N N . THR A 1 81 ? -14.224 3.990 -3.604 1.00 66.69 81 THR A N 1
ATOM 619 C CA . THR A 1 81 ? -13.096 4.438 -2.778 1.00 66.69 81 THR A CA 1
ATOM 620 C C . THR A 1 81 ? -11.786 4.377 -3.551 1.00 66.69 81 THR A C 1
ATOM 622 O O . THR A 1 81 ? -11.731 3.700 -4.575 1.00 66.69 81 THR A O 1
ATOM 625 N N . PRO A 1 82 ? -10.718 5.057 -3.096 1.00 74.12 82 PRO A N 1
ATOM 626 C CA . PRO A 1 82 ? -9.401 4.848 -3.681 1.00 74.12 82 PRO A CA 1
ATOM 627 C C . PRO A 1 82 ? -8.999 3.368 -3.606 1.00 74.12 82 PRO A C 1
ATOM 629 O O . PRO A 1 82 ? -9.066 2.743 -2.548 1.00 74.12 82 PRO A O 1
ATOM 632 N N . GLU A 1 83 ? -8.565 2.843 -4.747 1.00 85.31 83 GLU A N 1
ATOM 633 C CA . GLU A 1 83 ? -8.017 1.501 -4.919 1.00 85.31 83 GLU A CA 1
ATOM 634 C C . GLU A 1 83 ? -6.554 1.649 -5.339 1.00 85.31 83 GLU A C 1
ATOM 636 O O . GLU A 1 83 ? -6.229 2.504 -6.170 1.00 85.31 83 GLU A O 1
ATOM 641 N N . MET A 1 84 ? -5.657 0.836 -4.785 1.00 88.56 84 MET A N 1
ATOM 642 C CA . MET A 1 84 ? -4.256 0.829 -5.203 1.00 88.56 84 MET A CA 1
ATOM 643 C C . MET A 1 84 ? -3.684 -0.574 -5.158 1.00 88.56 84 MET A C 1
ATOM 645 O O . MET A 1 84 ? -3.815 -1.274 -4.159 1.00 88.56 84 MET A O 1
ATOM 649 N N . VAL A 1 85 ? -2.983 -0.950 -6.221 1.00 89.44 85 VAL A N 1
ATOM 650 C CA . VAL A 1 85 ? -2.104 -2.114 -6.198 1.00 89.44 85 VAL A CA 1
ATOM 651 C C . VAL A 1 85 ? -0.737 -1.666 -5.696 1.00 89.44 85 VAL A C 1
ATOM 653 O O . VAL A 1 85 ? -0.203 -0.659 -6.163 1.00 89.44 85 VAL A O 1
ATOM 656 N N . VAL A 1 86 ? -0.170 -2.404 -4.750 1.00 91.12 86 VAL A N 1
ATOM 657 C CA . VAL A 1 86 ? 1.176 -2.182 -4.221 1.00 91.12 86 VAL A CA 1
ATOM 658 C C . VAL A 1 86 ? 2.048 -3.401 -4.470 1.00 91.12 86 VAL A C 1
ATOM 660 O O . VAL A 1 86 ? 1.574 -4.536 -4.409 1.00 91.12 86 VAL A O 1
ATOM 663 N N . LEU A 1 87 ? 3.323 -3.155 -4.751 1.00 90.25 87 LEU A N 1
ATOM 664 C CA . LEU A 1 87 ? 4.354 -4.178 -4.836 1.00 90.25 87 LEU A CA 1
ATOM 665 C C . LEU A 1 87 ? 5.161 -4.177 -3.546 1.00 90.25 87 LEU A C 1
ATOM 667 O O . LEU A 1 87 ? 5.612 -3.122 -3.095 1.00 90.25 87 LEU A O 1
ATOM 671 N N . ILE A 1 88 ? 5.344 -5.358 -2.969 1.00 89.25 88 ILE A N 1
ATOM 672 C CA . ILE A 1 88 ? 6.061 -5.553 -1.713 1.00 89.25 88 ILE A CA 1
ATOM 673 C C . ILE A 1 88 ? 7.286 -6.414 -2.004 1.00 89.25 88 ILE A C 1
ATOM 675 O O . ILE A 1 88 ? 7.159 -7.571 -2.409 1.00 89.25 88 ILE A O 1
ATOM 679 N N . ASP A 1 89 ? 8.465 -5.837 -1.791 1.00 88.25 89 ASP A N 1
ATOM 680 C CA . ASP A 1 89 ? 9.753 -6.520 -1.838 1.00 88.25 89 ASP A CA 1
ATOM 681 C C . ASP A 1 89 ? 10.312 -6.624 -0.417 1.00 88.25 89 ASP A C 1
ATOM 683 O O . ASP A 1 89 ? 10.909 -5.688 0.122 1.00 88.25 89 ASP A O 1
ATOM 687 N N . GLU A 1 90 ? 10.090 -7.779 0.205 1.00 84.94 90 GLU A N 1
ATOM 688 C CA . GLU A 1 90 ? 10.503 -8.032 1.588 1.00 84.94 90 GLU A CA 1
ATOM 689 C C . GLU A 1 90 ? 12.020 -8.179 1.735 1.00 84.94 90 GLU A C 1
ATOM 691 O O . GLU A 1 90 ? 12.567 -7.875 2.794 1.00 84.94 90 GLU A O 1
ATOM 696 N N . VAL A 1 91 ? 12.713 -8.596 0.668 1.00 84.12 91 VAL A N 1
ATOM 697 C CA . VAL A 1 91 ? 14.171 -8.783 0.673 1.00 84.12 91 VAL A CA 1
ATOM 698 C C . VAL A 1 91 ? 14.868 -7.429 0.738 1.00 84.12 91 VAL A C 1
ATOM 700 O O . VAL A 1 91 ? 15.806 -7.248 1.512 1.00 84.12 91 VAL A O 1
ATOM 703 N N . ASN A 1 92 ? 14.390 -6.470 -0.055 1.00 85.06 92 ASN A N 1
ATOM 704 C CA . ASN A 1 92 ? 14.961 -5.126 -0.109 1.00 85.06 92 ASN A CA 1
ATOM 705 C C . ASN A 1 92 ? 14.296 -4.138 0.864 1.00 85.06 92 ASN A C 1
ATOM 707 O O . ASN A 1 92 ? 14.766 -3.006 1.002 1.00 85.06 92 ASN A O 1
ATOM 711 N N . GLY A 1 93 ? 13.221 -4.546 1.545 1.00 88.25 93 GLY A N 1
ATOM 712 C CA . GLY A 1 93 ? 12.473 -3.694 2.468 1.00 88.25 93 GLY A CA 1
ATOM 713 C C . GLY A 1 93 ? 11.827 -2.507 1.757 1.00 88.25 93 GLY A C 1
ATOM 714 O O . GLY A 1 93 ? 11.959 -1.364 2.199 1.00 88.25 93 GLY A O 1
ATOM 715 N N . ILE A 1 94 ? 11.193 -2.771 0.615 1.00 89.75 94 ILE A N 1
ATOM 716 C CA . ILE A 1 94 ? 10.636 -1.764 -0.288 1.00 89.75 94 ILE A CA 1
ATOM 717 C C . ILE A 1 94 ? 9.149 -2.031 -0.511 1.00 89.75 94 ILE A C 1
ATOM 719 O O . ILE A 1 94 ? 8.730 -3.165 -0.736 1.00 89.75 94 ILE A O 1
ATOM 723 N N . LEU A 1 95 ? 8.355 -0.960 -0.475 1.00 91.12 95 LEU A N 1
ATOM 724 C CA . LEU A 1 95 ? 6.962 -0.974 -0.894 1.00 91.12 95 LEU A CA 1
ATOM 725 C C . LEU A 1 95 ? 6.704 0.178 -1.863 1.00 91.12 95 LEU A C 1
ATOM 727 O O . LEU A 1 95 ? 6.970 1.342 -1.548 1.00 91.12 95 LEU A O 1
ATOM 731 N N . GLU A 1 96 ? 6.169 -0.146 -3.037 1.00 90.94 96 GLU A N 1
ATOM 732 C CA . GLU A 1 96 ? 5.862 0.840 -4.073 1.00 90.94 96 GLU A CA 1
ATOM 733 C C . GLU A 1 96 ? 4.444 0.707 -4.627 1.00 90.94 96 GLU A C 1
ATOM 735 O O . GLU A 1 96 ? 3.863 -0.377 -4.650 1.00 90.94 96 GLU A O 1
ATOM 740 N N . ALA A 1 97 ? 3.884 1.823 -5.095 1.00 89.81 97 ALA A N 1
ATOM 741 C CA . ALA A 1 97 ? 2.640 1.808 -5.854 1.00 89.81 97 ALA A CA 1
ATOM 742 C C . ALA A 1 97 ? 2.879 1.196 -7.244 1.00 89.81 97 ALA A C 1
ATOM 744 O O . ALA A 1 97 ? 3.846 1.538 -7.928 1.00 89.81 97 ALA A O 1
ATOM 745 N N . TYR A 1 98 ? 1.985 0.307 -7.670 1.00 85.81 98 TYR A N 1
ATOM 746 C CA . TYR A 1 98 ? 2.022 -0.289 -8.997 1.00 85.81 98 TYR A CA 1
ATOM 747 C C . TYR A 1 98 ? 1.226 0.549 -10.004 1.00 85.81 98 TYR A C 1
ATOM 749 O O . TYR A 1 98 ? 0.088 0.940 -9.744 1.00 85.81 98 TYR A O 1
ATOM 757 N N . SER A 1 99 ? 1.802 0.749 -11.191 1.00 73.19 99 SER A N 1
ATOM 758 C CA . SER A 1 99 ? 1.141 1.390 -12.331 1.00 73.19 99 SER A CA 1
ATOM 759 C C . SER A 1 99 ? 1.259 0.518 -13.577 1.00 73.19 99 SER A C 1
ATOM 761 O O . SER A 1 99 ? 2.369 0.178 -13.993 1.00 73.19 99 SER A O 1
ATOM 763 N N . LEU A 1 100 ? 0.127 0.219 -14.223 1.00 59.91 100 LEU A N 1
ATOM 764 C CA . LEU A 1 100 ? 0.065 -0.584 -15.457 1.00 59.91 100 LEU A CA 1
ATOM 765 C C . LEU A 1 100 ? 0.846 0.042 -16.625 1.00 59.91 100 LEU A C 1
ATOM 767 O O . LEU A 1 100 ? 1.380 -0.681 -17.462 1.00 59.91 100 LEU A O 1
ATOM 771 N N . THR A 1 101 ? 1.021 1.368 -16.637 1.00 57.00 101 THR A N 1
ATOM 772 C CA . THR A 1 101 ? 1.869 2.078 -17.617 1.00 57.00 101 THR A CA 1
ATOM 773 C C . THR A 1 101 ? 3.333 1.621 -17.627 1.00 57.00 101 THR A C 1
ATOM 775 O O . THR A 1 101 ? 4.054 1.915 -18.581 1.00 57.00 101 THR A O 1
ATOM 778 N N . ARG A 1 102 ? 3.788 0.893 -16.596 1.00 51.25 102 ARG A N 1
ATOM 779 C CA . ARG A 1 102 ? 5.121 0.277 -16.541 1.00 51.25 102 ARG A CA 1
ATOM 780 C C . ARG A 1 102 ? 5.208 -1.027 -17.351 1.00 51.25 102 ARG A C 1
ATOM 782 O O . ARG A 1 102 ? 6.280 -1.334 -17.857 1.00 51.25 102 ARG A O 1
ATOM 789 N N . GLY A 1 103 ? 4.107 -1.773 -17.491 1.00 47.31 103 GLY A N 1
ATOM 790 C CA . GLY A 1 103 ? 4.080 -3.080 -18.163 1.00 47.31 103 GLY A CA 1
ATOM 791 C C . GLY A 1 103 ? 4.106 -3.000 -19.691 1.00 47.31 103 GLY A C 1
ATOM 792 O O . GLY A 1 103 ? 4.803 -3.773 -20.336 1.00 47.31 103 GLY A O 1
ATOM 793 N N . GLU A 1 104 ? 3.418 -2.018 -20.278 1.00 48.12 104 GLU A N 1
ATOM 794 C CA . GLU A 1 104 ? 3.299 -1.885 -21.744 1.00 48.12 104 GLU A CA 1
ATOM 795 C C . GLU A 1 104 ? 4.610 -1.487 -22.445 1.00 48.12 104 GLU A C 1
ATOM 797 O O . GLU A 1 104 ? 4.764 -1.647 -23.656 1.00 48.12 104 GLU A O 1
ATOM 802 N N . ASN A 1 105 ? 5.573 -0.970 -21.686 1.00 43.84 105 ASN A N 1
ATOM 803 C CA . ASN A 1 105 ? 6.689 -0.216 -22.237 1.00 43.84 105 ASN A CA 1
ATOM 804 C C . ASN A 1 105 ? 8.054 -0.901 -22.133 1.00 43.84 105 ASN A C 1
ATOM 806 O O . ASN A 1 105 ? 8.998 -0.451 -22.775 1.00 43.84 105 ASN A O 1
ATOM 810 N N . ALA A 1 106 ? 8.163 -2.025 -21.418 1.00 48.00 106 ALA A N 1
ATOM 811 C CA . ALA A 1 106 ? 9.381 -2.842 -21.452 1.00 48.00 106 ALA A CA 1
ATOM 812 C C . ALA A 1 106 ? 9.656 -3.440 -22.854 1.00 48.00 106 ALA A C 1
ATOM 814 O O . ALA A 1 106 ? 10.748 -3.937 -23.109 1.00 48.00 106 ALA A O 1
ATOM 815 N N . LEU A 1 107 ? 8.679 -3.380 -23.772 1.00 46.16 107 LEU A N 1
ATOM 816 C CA . LEU A 1 107 ? 8.779 -3.872 -25.151 1.00 46.16 107 LEU A CA 1
ATOM 817 C C . LEU A 1 107 ? 8.950 -2.764 -26.209 1.00 46.16 107 LEU A C 1
ATOM 819 O O . LEU A 1 107 ? 9.169 -3.082 -27.376 1.00 46.16 107 LEU A O 1
ATOM 823 N N . THR A 1 108 ? 8.856 -1.477 -25.855 1.00 44.84 108 THR A N 1
ATOM 824 C CA . THR A 1 108 ? 8.819 -0.364 -26.830 1.00 44.84 108 THR A CA 1
ATOM 825 C C . THR A 1 108 ? 9.871 0.711 -26.540 1.00 44.84 108 THR A C 1
ATOM 827 O O . THR A 1 108 ? 9.602 1.909 -26.518 1.00 44.84 108 THR A O 1
ATOM 830 N N . ASP A 1 109 ? 11.117 0.279 -26.377 1.00 44.72 109 ASP A N 1
ATOM 831 C CA . ASP A 1 109 ? 12.254 1.075 -25.892 1.00 44.72 109 ASP A CA 1
ATOM 832 C C . ASP A 1 109 ? 12.859 2.089 -26.905 1.00 44.72 109 ASP A C 1
ATOM 834 O O . ASP A 1 109 ? 14.052 2.373 -26.874 1.00 44.72 109 ASP A O 1
ATOM 838 N N . VAL A 1 110 ? 12.086 2.644 -27.855 1.00 46.59 110 VAL A N 1
ATOM 839 C CA . VAL A 1 110 ? 12.671 3.391 -29.006 1.00 46.59 110 VAL A CA 1
ATOM 840 C C . VAL A 1 110 ? 12.302 4.886 -29.085 1.00 46.59 110 VAL A C 1
ATOM 842 O O . VAL A 1 110 ? 12.826 5.600 -29.934 1.00 46.59 110 VAL A O 1
ATOM 845 N N . VAL A 1 111 ? 11.472 5.445 -28.191 1.00 48.28 111 VAL A N 1
ATOM 846 C CA . VAL A 1 111 ? 11.093 6.883 -28.265 1.00 48.28 111 VAL A CA 1
ATOM 847 C C . VAL A 1 111 ? 11.019 7.540 -26.870 1.00 48.28 111 VAL A C 1
ATOM 849 O O . VAL A 1 111 ? 9.941 7.894 -26.397 1.00 48.28 111 VAL A O 1
ATOM 852 N N . TYR A 1 112 ? 12.152 7.650 -26.159 1.00 50.94 112 TYR A N 1
ATOM 853 C CA . TYR A 1 112 ? 12.165 7.642 -24.679 1.00 50.94 112 TYR A CA 1
ATOM 854 C C . TYR A 1 112 ? 12.891 8.808 -23.954 1.00 50.94 112 TYR A C 1
ATOM 856 O O . TYR A 1 112 ? 13.632 8.595 -23.002 1.00 50.94 112 TYR A O 1
ATOM 864 N N . GLY A 1 113 ? 12.667 10.070 -24.347 1.00 50.94 113 GLY A N 1
ATOM 865 C CA . GLY A 1 113 ? 13.14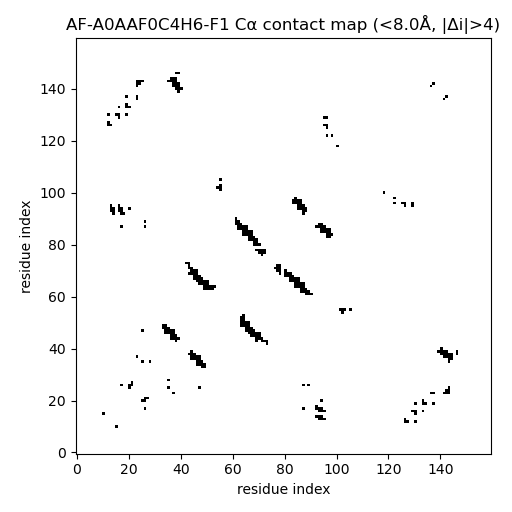9 11.246 -23.584 1.00 50.94 113 GLY A CA 1
ATOM 866 C C . GLY A 1 113 ? 12.079 11.873 -22.677 1.00 50.94 113 GLY A C 1
ATOM 867 O O . GLY A 1 11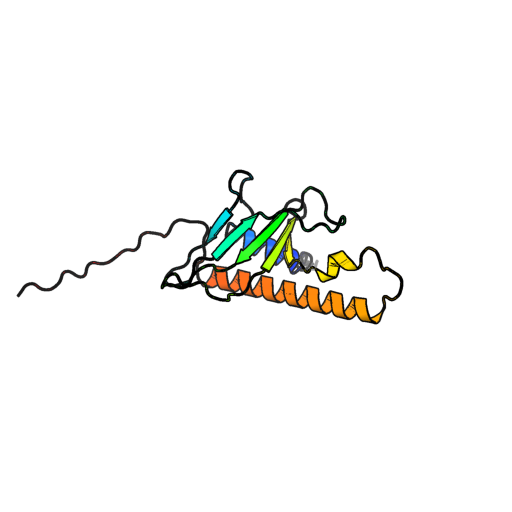3 ? 12.161 11.839 -21.450 1.00 50.94 113 GLY A O 1
ATOM 868 N N . GLU A 1 114 ? 11.027 12.420 -23.288 1.00 51.16 114 GLU A N 1
ATOM 869 C CA . GLU A 1 114 ? 9.966 13.163 -22.584 1.00 51.16 114 GLU A CA 1
ATOM 870 C C . GLU A 1 114 ? 8.942 12.246 -21.887 1.00 51.16 114 GLU A C 1
ATOM 872 O O . GLU A 1 114 ? 8.420 12.568 -20.815 1.00 51.16 114 GLU A O 1
ATOM 877 N N . LYS A 1 115 ? 8.697 11.053 -22.449 1.00 55.25 115 LYS A N 1
ATOM 878 C CA . LYS A 1 115 ? 7.821 10.033 -21.843 1.00 55.25 115 LYS A CA 1
ATOM 879 C C . LYS A 1 115 ? 8.399 9.468 -20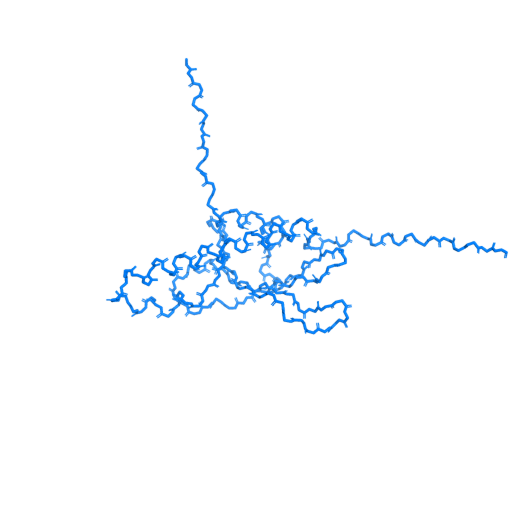.545 1.00 55.25 115 LYS A C 1
ATOM 881 O O . LYS A 1 115 ? 7.654 9.174 -19.619 1.00 55.25 115 LYS A O 1
ATOM 886 N N . TY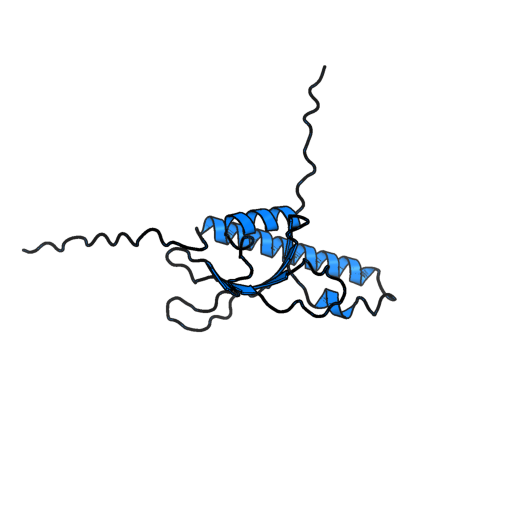R A 1 116 ? 9.723 9.375 -20.442 1.00 53.88 116 TYR A N 1
ATOM 887 C CA . TYR A 1 116 ? 10.386 8.855 -19.247 1.00 53.88 116 TYR A CA 1
ATOM 888 C C . TYR A 1 116 ? 10.235 9.797 -18.044 1.00 53.88 116 TYR A C 1
ATOM 890 O O . TYR A 1 116 ? 9.885 9.363 -16.949 1.00 53.88 116 TYR A O 1
ATOM 898 N N . GLN A 1 117 ? 10.431 11.106 -18.245 1.00 58.28 117 GLN A N 1
ATOM 899 C CA . GLN A 1 117 ? 10.297 12.094 -17.166 1.00 58.28 117 GLN A CA 1
ATOM 900 C C . GLN A 1 117 ? 8.857 12.207 -16.652 1.00 58.28 117 GLN A C 1
ATOM 902 O O . GLN A 1 117 ? 8.636 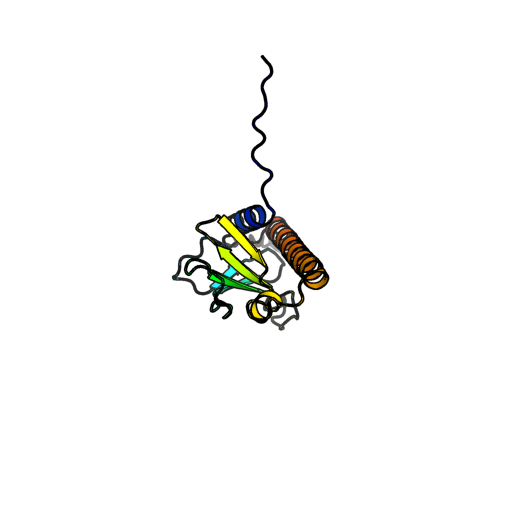12.329 -15.448 1.00 58.28 117 GLN A O 1
ATOM 907 N N . THR A 1 118 ? 7.873 12.118 -17.548 1.00 64.94 118 THR A N 1
ATOM 908 C CA . THR A 1 118 ? 6.449 12.126 -17.179 1.00 64.94 118 THR A CA 1
ATOM 909 C C . THR A 1 118 ? 6.037 10.845 -16.450 1.00 64.94 118 THR A C 1
ATOM 911 O O . THR A 1 118 ? 5.332 10.921 -15.446 1.00 64.94 118 THR A O 1
ATOM 914 N N . GLN A 1 119 ? 6.544 9.681 -16.870 1.00 65.00 119 GLN A N 1
ATOM 915 C CA . GLN A 1 119 ? 6.314 8.398 -16.193 1.00 65.00 119 GLN A CA 1
ATOM 916 C C . GLN A 1 119 ? 6.956 8.342 -14.799 1.00 65.00 119 GLN A C 1
ATOM 918 O O . GLN A 1 119 ? 6.298 7.944 -13.838 1.00 65.00 119 GLN A O 1
ATOM 923 N N . LEU A 1 120 ? 8.204 8.800 -14.657 1.00 69.44 120 LEU A N 1
ATOM 924 C CA . LEU A 1 120 ? 8.853 8.941 -13.350 1.00 69.44 120 LEU A CA 1
ATOM 925 C C . LEU A 1 120 ? 8.119 9.942 -12.452 1.00 69.44 120 LEU A C 1
ATOM 927 O O . LEU A 1 120 ? 8.001 9.724 -11.246 1.00 69.44 120 LEU A O 1
ATOM 931 N N . GLY A 1 121 ? 7.622 11.040 -13.025 1.00 75.00 121 GLY A N 1
ATOM 932 C CA . GLY A 1 121 ? 6.814 12.025 -12.310 1.00 75.00 121 GLY A CA 1
ATOM 933 C C . GLY A 1 121 ? 5.530 11.417 -11.747 1.00 75.00 121 GLY A C 1
ATOM 934 O O . GLY A 1 121 ? 5.218 11.617 -10.573 1.00 75.00 121 GLY A O 1
ATOM 935 N N . GLU A 1 122 ? 4.828 10.621 -12.553 1.00 77.38 122 GLU A N 1
ATOM 936 C CA . GLU A 1 122 ? 3.605 9.937 -12.138 1.00 77.38 122 GLU A CA 1
ATOM 937 C C . GLU A 1 122 ? 3.874 8.863 -11.078 1.00 77.38 122 GLU A C 1
ATOM 939 O O . GLU A 1 122 ? 3.187 8.828 -10.060 1.00 77.38 122 GLU A O 1
ATOM 944 N N . LEU A 1 123 ? 4.927 8.057 -11.240 1.00 77.25 123 LEU A N 1
ATOM 945 C CA . LEU A 1 123 ? 5.323 7.063 -10.239 1.00 77.25 123 LEU A CA 1
ATOM 946 C C . LEU A 1 123 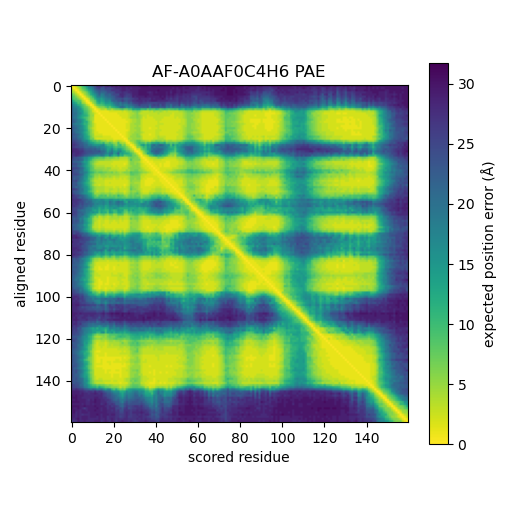? 5.677 7.721 -8.898 1.00 77.25 123 LEU A C 1
ATOM 948 O O . LEU A 1 123 ? 5.247 7.266 -7.837 1.00 77.25 123 LEU A O 1
ATOM 952 N N . ASN A 1 124 ? 6.420 8.829 -8.933 1.00 83.50 124 ASN A N 1
ATOM 953 C CA . ASN A 1 124 ? 6.723 9.608 -7.735 1.00 83.50 124 ASN A CA 1
ATOM 954 C C . ASN A 1 124 ? 5.450 10.165 -7.088 1.00 83.50 124 ASN A C 1
ATOM 956 O O . ASN A 1 124 ? 5.339 10.184 -5.863 1.00 83.50 124 ASN A O 1
ATOM 960 N N . ARG A 1 125 ? 4.476 10.612 -7.889 1.00 85.94 125 ARG A N 1
ATOM 961 C CA . ARG A 1 125 ? 3.182 11.099 -7.395 1.00 85.94 125 ARG A CA 1
ATOM 962 C C . ARG A 1 125 ? 2.389 9.986 -6.714 1.00 85.94 125 ARG A C 1
ATOM 964 O O . ARG 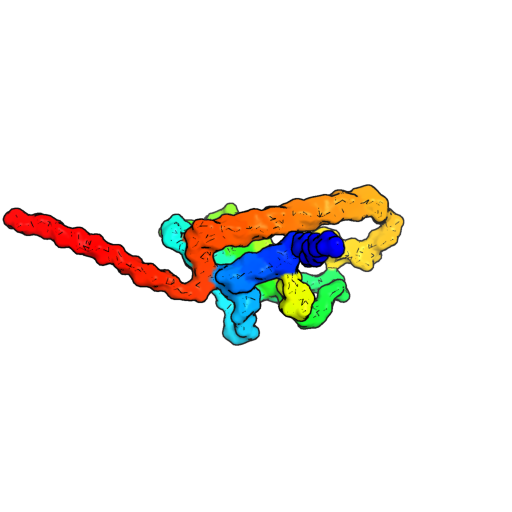A 1 125 ? 1.880 10.200 -5.617 1.00 85.94 125 ARG A O 1
ATOM 971 N N . GLN A 1 126 ? 2.333 8.804 -7.319 1.00 87.56 126 GLN A N 1
ATOM 972 C CA . GLN A 1 126 ? 1.649 7.640 -6.757 1.00 87.56 126 GLN A CA 1
ATOM 973 C C . GLN A 1 126 ? 2.307 7.163 -5.461 1.00 87.56 126 GLN A C 1
ATOM 975 O O . GLN A 1 126 ? 1.612 6.921 -4.480 1.00 87.56 126 GLN A O 1
ATOM 980 N N . ASN A 1 127 ? 3.640 7.119 -5.401 1.00 90.38 127 ASN A N 1
ATOM 981 C CA . ASN A 1 127 ? 4.351 6.748 -4.177 1.00 90.38 127 ASN A CA 1
ATOM 982 C C . ASN A 1 127 ? 4.212 7.797 -3.065 1.00 90.38 127 ASN A C 1
ATOM 984 O O . ASN A 1 127 ? 4.124 7.428 -1.896 1.00 90.38 127 ASN A O 1
ATOM 988 N N . LYS A 1 128 ? 4.118 9.091 -3.404 1.00 90.88 128 LYS A N 1
ATOM 989 C CA . LYS A 1 128 ? 3.763 10.157 -2.447 1.00 90.88 128 LYS A CA 1
ATOM 990 C C . LYS A 1 128 ? 2.338 10.024 -1.928 1.00 90.88 128 LYS A C 1
ATOM 992 O O . LYS A 1 128 ? 2.107 10.205 -0.732 1.00 90.88 128 LYS A O 1
ATOM 997 N N . PHE A 1 129 ? 1.394 9.702 -2.810 1.00 91.38 129 PHE A N 1
ATOM 998 C CA . PHE A 1 129 ? 0.021 9.420 -2.409 1.00 91.38 129 PHE A CA 1
ATOM 999 C C . PHE A 1 129 ? -0.030 8.216 -1.467 1.00 91.38 129 PHE A C 1
ATOM 1001 O O . PHE A 1 129 ? -0.601 8.328 -0.389 1.00 91.38 129 PHE A O 1
ATOM 1008 N N . LEU A 1 130 ? 0.621 7.110 -1.832 1.00 93.62 130 LEU A N 1
ATOM 1009 C CA . LEU A 1 130 ? 0.718 5.904 -1.013 1.00 93.62 130 LEU A CA 1
ATOM 1010 C C . LEU A 1 130 ? 1.306 6.211 0.366 1.00 93.62 130 LEU A C 1
ATOM 1012 O O . LEU A 1 130 ? 0.715 5.841 1.375 1.00 93.62 130 LEU A O 1
ATOM 1016 N N . ASN A 1 131 ? 2.420 6.943 0.418 1.00 94.88 131 ASN A N 1
ATOM 1017 C CA . ASN A 1 131 ? 3.042 7.356 1.672 1.00 94.88 131 ASN A CA 1
ATOM 1018 C C . ASN A 1 131 ? 2.061 8.128 2.565 1.00 94.88 131 ASN A C 1
ATOM 1020 O O . ASN A 1 131 ? 1.845 7.772 3.722 1.00 94.88 131 ASN A O 1
ATOM 1024 N N . THR A 1 132 ? 1.402 9.137 1.990 1.00 93.69 132 THR A N 1
ATOM 1025 C CA . THR A 1 132 ? 0.395 9.951 2.683 1.00 93.69 132 THR A CA 1
ATOM 1026 C C . THR A 1 132 ? -0.784 9.100 3.152 1.00 93.69 132 THR A C 1
ATOM 1028 O O . THR A 1 132 ? -1.274 9.272 4.267 1.00 93.69 132 THR A O 1
ATOM 1031 N N . TRP A 1 133 ? -1.236 8.157 2.326 1.00 93.38 133 TRP A N 1
ATOM 1032 C CA . TRP A 1 133 ? -2.336 7.267 2.667 1.00 93.38 133 TRP A CA 1
ATOM 1033 C C . TRP A 1 133 ? -1.970 6.360 3.843 1.00 93.38 133 TRP A C 1
ATOM 1035 O O . TRP A 1 133 ? -2.721 6.309 4.813 1.00 93.38 133 TRP A O 1
ATOM 1045 N N . LEU A 1 134 ? -0.790 5.734 3.826 1.00 94.44 134 LEU A N 1
ATOM 1046 C CA . LEU A 1 134 ? -0.287 4.911 4.930 1.00 94.44 134 LEU A CA 1
ATOM 1047 C C . LEU A 1 134 ? -0.131 5.723 6.226 1.00 94.44 134 LEU A C 1
ATOM 1049 O O . LEU A 1 134 ? -0.549 5.267 7.292 1.00 94.44 134 LEU A O 1
ATOM 1053 N N . MET A 1 135 ? 0.400 6.948 6.147 1.00 94.56 135 MET A N 1
ATOM 1054 C CA . MET A 1 135 ? 0.474 7.850 7.302 1.00 94.56 135 MET A CA 1
ATOM 1055 C C . MET A 1 135 ? -0.913 8.171 7.866 1.00 94.56 135 MET A C 1
ATOM 1057 O O . MET A 1 135 ? -1.103 8.127 9.081 1.00 94.56 135 MET A O 1
ATOM 1061 N N . ASN A 1 136 ? -1.892 8.447 7.001 1.00 92.69 136 ASN A N 1
ATOM 1062 C CA . ASN A 1 136 ? -3.263 8.739 7.417 1.00 92.69 136 ASN A CA 1
ATOM 1063 C C . ASN A 1 136 ? -3.938 7.526 8.059 1.00 92.69 136 ASN A C 1
ATOM 1065 O O . ASN A 1 136 ? -4.567 7.674 9.103 1.00 92.69 136 ASN A O 1
ATOM 1069 N N . LEU A 1 137 ? -3.768 6.329 7.490 1.00 92.12 137 LEU A N 1
ATOM 1070 C CA . LEU A 1 137 ? -4.271 5.084 8.077 1.00 92.12 137 LEU A CA 1
ATOM 1071 C C . LEU A 1 137 ? -3.697 4.879 9.484 1.00 92.12 137 LEU A C 1
ATOM 1073 O O . LEU A 1 137 ? -4.436 4.618 10.433 1.00 92.12 137 LEU A O 1
ATOM 1077 N N . LYS A 1 138 ? -2.386 5.080 9.652 1.00 92.19 138 LYS A N 1
ATOM 1078 C CA . LYS A 1 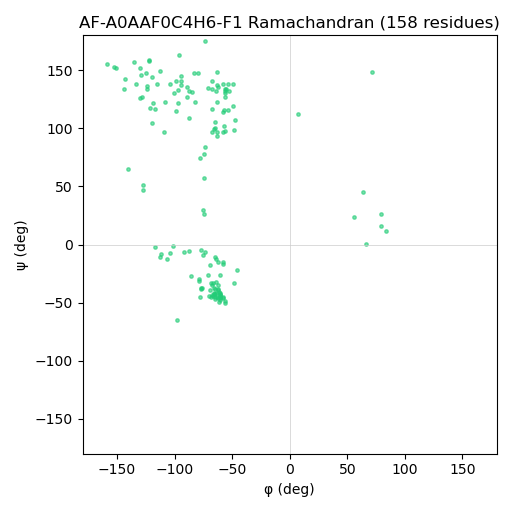138 ? -1.735 4.995 10.964 1.00 92.19 138 LYS A CA 1
ATOM 1079 C C . LYS A 1 138 ? -2.281 6.047 11.935 1.00 92.19 138 LYS A C 1
ATOM 1081 O O . LYS A 1 138 ? -2.613 5.712 13.068 1.00 92.19 138 LYS A O 1
ATOM 1086 N N . ALA A 1 139 ? -2.416 7.300 11.497 1.00 91.44 139 ALA A N 1
ATOM 1087 C CA . ALA A 1 139 ? -2.940 8.394 12.318 1.00 91.44 139 ALA A CA 1
ATOM 1088 C C . ALA A 1 139 ? -4.407 8.179 12.736 1.00 91.44 139 ALA A C 1
ATOM 1090 O O . ALA A 1 139 ? -4.799 8.559 13.836 1.00 91.44 139 ALA A O 1
ATOM 1091 N N . GLN A 1 140 ? -5.202 7.528 11.883 1.00 89.62 140 GLN A N 1
ATOM 1092 C CA . GLN A 1 140 ? -6.586 7.133 12.161 1.00 89.62 140 GLN A CA 1
ATOM 1093 C C . GLN A 1 140 ? -6.688 5.892 13.065 1.00 89.62 140 GLN A C 1
ATOM 1095 O O . GLN A 1 140 ? -7.784 5.521 13.478 1.00 89.62 140 GLN A O 1
ATOM 1100 N N . GLY A 1 141 ? -5.562 5.259 13.406 1.00 89.62 141 GLY A N 1
ATOM 1101 C CA . GLY A 1 141 ? -5.520 4.102 14.295 1.00 89.62 141 GLY A CA 1
ATOM 1102 C C . GLY A 1 141 ? -5.908 2.787 13.620 1.00 89.62 141 GLY A C 1
ATOM 1103 O O . GLY A 1 141 ? -6.384 1.879 14.303 1.00 89.62 141 GLY A O 1
ATOM 1104 N N . TYR A 1 142 ? -5.722 2.670 12.299 1.00 90.62 142 TYR A N 1
ATOM 1105 C CA . TYR A 1 142 ? -5.921 1.397 11.609 1.00 90.62 142 TYR A CA 1
ATOM 1106 C C . TYR A 1 142 ? -4.937 0.347 12.118 1.00 90.62 142 TYR A C 1
ATOM 1108 O O . TYR A 1 142 ? -3.751 0.616 12.297 1.00 90.62 142 TYR A O 1
ATOM 1116 N N . SER A 1 143 ? -5.427 -0.874 12.322 1.00 85.62 143 SER A N 1
ATOM 1117 C CA . SER A 1 143 ? -4.585 -2.004 12.716 1.00 85.62 143 SER A CA 1
ATOM 1118 C C . SER A 1 143 ? -5.132 -3.340 12.222 1.00 85.62 143 SER A C 1
ATOM 1120 O O . SER A 1 143 ? -6.343 -3.524 12.062 1.00 85.62 143 SER A O 1
ATOM 1122 N N . ALA A 1 144 ? -4.219 -4.289 12.016 1.00 76.88 144 ALA A N 1
ATOM 1123 C CA . ALA A 1 144 ? -4.482 -5.684 11.678 1.00 76.88 144 ALA A CA 1
ATOM 1124 C C . ALA A 1 144 ? -5.003 -6.501 12.892 1.00 76.88 144 ALA A C 1
ATOM 1126 O O . ALA A 1 144 ? -4.410 -7.503 13.278 1.00 76.88 144 ALA A O 1
ATOM 1127 N N . GLY A 1 145 ? -6.112 -6.072 13.514 1.00 60.53 145 GLY A N 1
ATOM 1128 C CA . GLY A 1 145 ? -6.753 -6.717 14.680 1.00 60.53 145 GLY A CA 1
ATOM 1129 C C . GLY A 1 145 ? -5.965 -6.570 16.000 1.00 60.53 145 GLY A C 1
ATOM 1130 O O . GLY A 1 145 ? -4.747 -6.525 16.014 1.00 60.53 145 GLY A O 1
ATOM 1131 N N . ARG A 1 146 ? -6.552 -6.498 17.199 1.00 40.75 146 ARG A N 1
ATOM 1132 C CA . ARG A 1 146 ? -7.942 -6.529 17.670 1.00 40.75 146 ARG A CA 1
ATOM 1133 C C . ARG A 1 146 ? -8.475 -5.102 17.815 1.00 40.75 146 ARG A C 1
ATOM 1135 O O . ARG A 1 146 ? -7.771 -4.235 18.321 1.00 40.75 146 ARG A O 1
ATOM 1142 N N . LEU A 1 147 ? -9.763 -4.904 17.532 1.00 43.44 147 LEU A N 1
ATOM 1143 C CA . LEU A 1 147 ? -10.544 -3.921 18.283 1.00 43.44 147 LEU A CA 1
ATOM 1144 C C . LEU A 1 147 ? -10.264 -4.173 19.770 1.00 43.44 147 LEU A C 1
ATOM 1146 O O . LEU A 1 147 ? -10.708 -5.187 20.314 1.00 43.44 147 LEU A O 1
ATOM 1150 N N . ASN A 1 148 ? -9.501 -3.292 20.421 1.00 38.50 148 ASN A N 1
ATOM 1151 C CA . ASN A 1 148 ? -9.591 -3.160 21.865 1.00 38.50 148 ASN A CA 1
ATOM 1152 C C . ASN A 1 148 ? -11.055 -2.835 22.122 1.00 38.50 148 ASN A C 1
ATOM 1154 O O . ASN A 1 148 ? -11.499 -1.738 21.799 1.00 38.50 148 ASN A O 1
ATOM 1158 N N . SER A 1 149 ? -11.783 -3.869 22.551 1.00 35.97 149 SER A N 1
ATOM 1159 C CA . SER A 1 149 ? -13.126 -3.872 23.115 1.00 35.97 149 SER A CA 1
ATOM 1160 C C . SER A 1 149 ? -13.802 -2.511 23.042 1.00 35.97 149 SER A C 1
ATOM 1162 O O . SER A 1 149 ? -13.409 -1.599 23.774 1.00 35.97 149 SER A O 1
ATOM 1164 N N . TYR A 1 150 ? -14.850 -2.395 22.228 1.00 38.34 150 TYR A N 1
ATOM 1165 C CA . TYR A 1 150 ? -15.862 -1.374 22.449 1.00 38.34 150 TYR A CA 1
ATOM 1166 C C . TYR A 1 150 ? -16.258 -1.428 23.928 1.00 38.34 150 TYR A C 1
ATOM 1168 O O . TYR A 1 150 ? -17.019 -2.296 24.356 1.00 38.34 150 TYR A O 1
ATOM 1176 N N . ARG A 1 151 ? -15.691 -0.531 24.737 1.00 33.78 151 ARG A N 1
ATOM 1177 C CA . ARG A 1 151 ? -16.142 -0.275 26.095 1.00 33.78 151 ARG A CA 1
ATOM 1178 C C . ARG A 1 151 ? -17.376 0.588 25.922 1.00 33.78 151 ARG A C 1
ATOM 1180 O O . ARG A 1 151 ? -17.324 1.798 26.111 1.00 33.78 151 ARG A O 1
ATOM 1187 N N . TRP A 1 152 ? -18.467 -0.046 25.501 1.00 36.91 152 TRP A N 1
ATOM 1188 C CA . TRP A 1 152 ? -19.795 0.488 25.726 1.00 36.91 152 TRP A CA 1
ATOM 1189 C C . TRP A 1 152 ? -19.890 0.685 27.237 1.00 36.91 152 TRP A C 1
ATOM 1191 O O . TRP A 1 152 ? -20.076 -0.266 27.995 1.00 36.91 152 TRP A O 1
ATOM 1201 N N . ARG A 1 153 ? -19.664 1.914 27.709 1.00 36.12 153 ARG A N 1
ATOM 1202 C CA . ARG A 1 153 ? -20.270 2.311 28.968 1.00 36.12 153 ARG A CA 1
ATOM 1203 C C . ARG A 1 153 ? -21.758 2.301 28.661 1.00 36.12 153 ARG A C 1
ATOM 1205 O O . ARG A 1 153 ? -22.256 3.216 28.017 1.00 36.12 153 ARG A O 1
ATOM 1212 N N . CYS A 1 154 ? -22.445 1.237 29.060 1.00 37.69 154 CYS A N 1
ATOM 1213 C CA . CYS A 1 154 ? -23.840 1.385 29.423 1.00 37.69 154 CYS A CA 1
ATOM 1214 C C . CYS A 1 154 ? -23.840 2.417 30.549 1.00 37.69 154 CYS A C 1
ATOM 1216 O O . CYS A 1 154 ? -23.506 2.097 31.689 1.00 37.69 154 CYS A O 1
ATOM 1218 N N . GLU A 1 155 ? -24.101 3.675 30.209 1.00 44.06 155 GLU A N 1
ATOM 1219 C CA . GLU A 1 155 ? -24.650 4.588 31.194 1.00 44.06 155 GLU A CA 1
ATOM 1220 C C . GLU A 1 155 ? -25.950 3.939 31.659 1.00 44.06 155 GLU A C 1
ATOM 1222 O O . GLU A 1 155 ? -26.857 3.670 30.871 1.00 44.06 155 GLU A O 1
ATOM 1227 N N . SER A 1 156 ? -25.976 3.552 32.929 1.00 44.41 156 SER A N 1
ATOM 1228 C CA . SER A 1 156 ? -27.188 3.108 33.594 1.00 44.41 156 SER A CA 1
ATOM 1229 C C . SER A 1 156 ? -28.209 4.232 33.473 1.00 44.41 156 SER A C 1
ATOM 1231 O O . SER A 1 156 ? -27.973 5.324 33.991 1.00 44.41 156 SER A O 1
ATOM 1233 N N . MET A 1 157 ? -29.312 3.969 32.766 1.00 44.12 157 MET A N 1
ATOM 1234 C CA . MET A 1 157 ? -30.455 4.873 32.776 1.00 44.12 157 MET A CA 1
ATOM 1235 C C . MET A 1 157 ? -30.892 5.090 34.230 1.00 44.12 157 MET A C 1
ATOM 1237 O O . MET A 1 157 ? -30.971 4.107 34.977 1.00 44.12 157 MET A O 1
ATOM 1241 N N . PRO A 1 158 ? -31.154 6.338 34.648 1.00 50.31 158 PRO A N 1
ATOM 1242 C CA . PRO A 1 158 ? -31.763 6.584 35.941 1.00 50.31 158 PRO A CA 1
ATOM 1243 C C . PRO A 1 158 ? -33.152 5.946 35.926 1.00 50.31 158 PRO A C 1
ATOM 1245 O O . PRO A 1 158 ? -33.965 6.209 35.040 1.00 50.31 158 PRO A O 1
ATOM 1248 N N . ILE A 1 159 ? -33.374 5.040 36.872 1.00 52.91 159 ILE A N 1
ATOM 1249 C CA . ILE A 1 159 ? -34.706 4.564 37.215 1.00 52.91 159 ILE A CA 1
ATOM 1250 C C . ILE A 1 159 ? -35.200 5.557 38.265 1.00 52.91 159 ILE A C 1
ATOM 1252 O O . ILE A 1 159 ? -34.637 5.592 39.362 1.00 52.91 159 ILE A O 1
ATOM 1256 N N . ASP A 1 160 ? -36.169 6.386 37.884 1.00 54.62 160 ASP A N 1
ATOM 1257 C CA . ASP A 1 160 ? -37.034 7.094 38.834 1.00 54.62 160 ASP A CA 1
ATOM 1258 C C . ASP A 1 160 ? -38.007 6.106 39.499 1.00 54.62 160 ASP A C 1
ATOM 1260 O O . ASP A 1 160 ? -38.507 5.194 38.792 1.00 54.62 160 ASP A O 1
#

InterPro domains:
  IPR054203 Domain of unknown function DUF6908 [PF21849] (34-142)

pLDDT: mean 71.34, std 19.25, range [33.78, 94.88]